Protein AF-A0A2V8L3J1-F1 (afdb_monomer)

Mean predicted aligned error: 5.0 Å

Radius of gyration: 14.91 Å; Cα contacts (8 Å, |Δi|>4): 50; chains: 1; bounding box: 39×40×28 Å

Sequence (75 aa):
KLNPLLEWTGEEVWSYINTHGVPYNALHDRGYPSIGCAPCTRAVAAGEDGRSGRWWWEQESQKECGLHLHKKVEV

pLDDT: mean 90.74, std 10.21, range [57.41, 98.69]

Foldseek 3Di:
DDDPCPVPDPVNVVVVCVVVVPDDDPCVVVQQLDDDDPVQADHDDPPDDNCCRGNVVDDPVPRDDPVDDDPPPDD

Nearest PDB structures (foldseek):
  2goy-assembly2_E  TM=9.796E-01  e=1.585E-05  Pseudomonas aeruginosa
  2oq2-assembly1_A  TM=9.625E-01  e=1.346E-04  Saccharomyces cerevisiae
  2oq2-assembly1_B  TM=9.867E-01  e=2.217E-04  Saccharomyces cerevisiae
  2oq2-assembly2_C  TM=9.600E-01  e=3.922E-04  Saccharomyces cerevisiae
  2oq2-assembly2_D  TM=9.784E-01  e=4.858E-04  Saccharomyces cerevisiae

Solvent-accessible surface area (backbone atoms only — not comparable to full-atom values): 5011 Å² total; per-residue (Å²): 138,85,65,95,62,70,89,57,52,73,64,56,53,50,51,50,33,64,75,68,67,53,89,75,66,76,52,48,85,64,36,27,77,38,85,68,57,76,94,46,36,42,62,49,61,92,90,54,63,59,56,57,20,40,52,68,90,56,62,82,9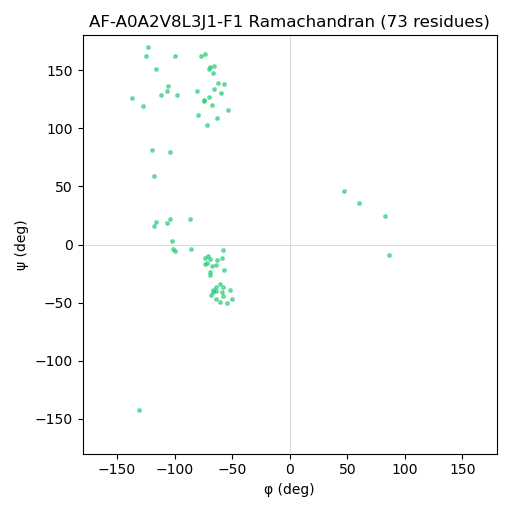5,66,72,67,58,86,91,66,69,76,78,79,78,84,127

Secondary structure (DSSP, 8-state):
---TTTT--HHHHHHHHHHHT----TTGGGT-SS---GGGB----TTS-TTTTBSTTS-GGG-S-TTS-------

Structure (mmCIF, N/CA/C/O backbone):
data_AF-A0A2V8L3J1-F1
#
_entry.id   AF-A0A2V8L3J1-F1
#
loop_
_atom_site.group_PDB
_atom_site.id
_atom_site.type_symbol
_atom_site.label_atom_id
_atom_site.label_alt_id
_atom_site.label_comp_id
_atom_site.label_asym_id
_atom_site.label_entity_id
_atom_site.label_seq_id
_atom_site.pdbx_PDB_ins_code
_atom_site.Cartn_x
_atom_site.Cartn_y
_atom_site.Cartn_z
_atom_site.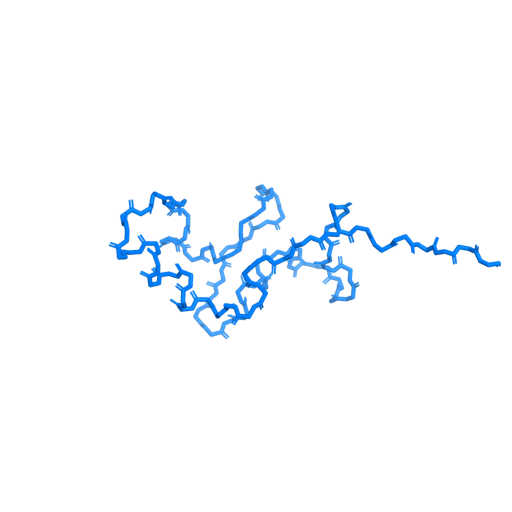occupancy
_atom_site.B_iso_or_equiv
_atom_site.auth_seq_id
_atom_site.auth_comp_id
_atom_site.auth_asym_id
_atom_site.auth_atom_id
_atom_site.pdbx_PDB_model_num
ATOM 1 N N . LYS A 1 1 ? 4.340 19.570 1.174 1.00 86.19 1 LYS A N 1
ATOM 2 C CA . LYS A 1 1 ? 3.460 18.378 1.263 1.00 86.19 1 LYS A CA 1
ATOM 3 C C . LYS A 1 1 ? 3.112 18.179 2.726 1.00 86.19 1 LYS A C 1
ATOM 5 O O . LYS A 1 1 ? 3.999 18.370 3.546 1.00 86.19 1 LYS A O 1
ATOM 10 N N . LEU A 1 2 ? 1.860 17.852 3.034 1.00 94.38 2 LEU A N 1
ATOM 11 C CA . LEU A 1 2 ? 1.455 17.398 4.363 1.00 94.38 2 LEU A CA 1
ATOM 12 C C . LEU A 1 2 ? 1.200 15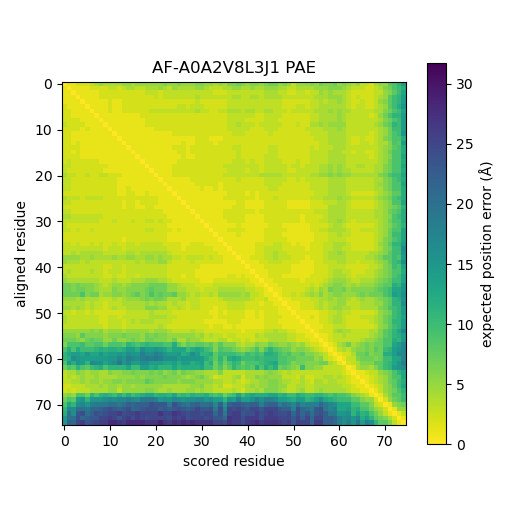.893 4.282 1.00 94.38 2 LEU A C 1
ATOM 14 O O . LEU A 1 2 ? 0.575 15.445 3.322 1.00 94.38 2 LEU A O 1
ATOM 18 N N . ASN A 1 3 ? 1.685 15.146 5.271 1.00 95.75 3 ASN A N 1
ATOM 19 C CA . ASN A 1 3 ? 1.528 13.697 5.369 1.00 95.75 3 ASN A CA 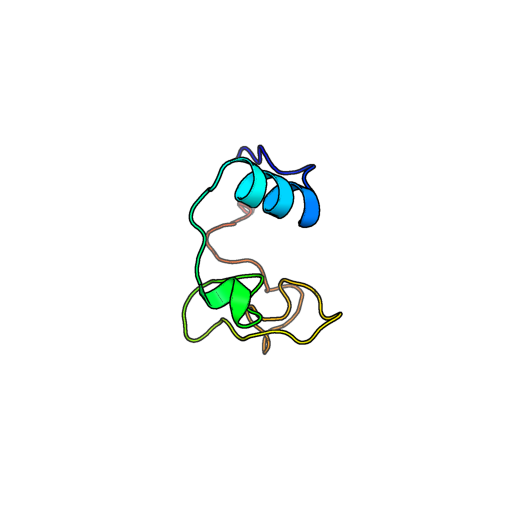1
ATOM 20 C C . ASN A 1 3 ? 0.775 13.389 6.682 1.00 95.75 3 ASN A C 1
ATOM 22 O O . ASN A 1 3 ? 1.415 13.111 7.690 1.00 95.75 3 ASN A O 1
ATOM 26 N N . PRO A 1 4 ? -0.565 13.506 6.724 1.00 97.38 4 PRO A N 1
ATOM 27 C CA . PRO A 1 4 ? -1.333 13.401 7.974 1.00 97.38 4 PRO A CA 1
ATOM 28 C C . PRO A 1 4 ? -1.328 11.995 8.595 1.00 97.38 4 PRO A C 1
ATOM 30 O O . PRO A 1 4 ? -1.602 11.858 9.779 1.00 97.38 4 PRO A O 1
ATOM 33 N N . LEU A 1 5 ? -0.996 10.970 7.807 1.00 97.62 5 LEU A N 1
ATOM 34 C CA . LEU A 1 5 ? -0.861 9.578 8.245 1.00 97.62 5 LEU A CA 1
ATOM 35 C C . LEU A 1 5 ? 0.615 9.161 8.380 1.00 97.62 5 LEU A C 1
ATOM 37 O O . LEU A 1 5 ? 0.923 7.983 8.263 1.00 97.62 5 LEU A O 1
ATOM 41 N N . LEU A 1 6 ? 1.543 10.114 8.547 1.00 96.94 6 LEU A N 1
ATOM 42 C CA . LEU A 1 6 ? 2.985 9.824 8.591 1.00 96.94 6 LEU A CA 1
ATOM 43 C C . LEU A 1 6 ? 3.359 8.856 9.719 1.00 96.94 6 LEU A C 1
ATOM 45 O O . LEU A 1 6 ? 4.177 7.972 9.507 1.00 96.94 6 LEU A O 1
ATOM 49 N N . GLU A 1 7 ? 2.748 9.040 10.887 1.00 98.12 7 GLU A N 1
ATOM 50 C CA . GLU A 1 7 ? 3.019 8.235 12.082 1.00 98.12 7 GLU A CA 1
ATOM 51 C C . GLU A 1 7 ? 2.184 6.948 12.134 1.00 98.12 7 GLU A C 1
ATOM 53 O O . GLU A 1 7 ? 2.338 6.162 13.061 1.00 98.12 7 GLU A O 1
ATOM 58 N N . TRP A 1 8 ? 1.277 6.734 11.173 1.00 98.19 8 TRP A N 1
ATOM 59 C CA . TRP A 1 8 ? 0.426 5.549 11.168 1.00 98.19 8 TRP A CA 1
ATOM 60 C C . TRP A 1 8 ? 1.175 4.349 10.600 1.00 98.19 8 TRP A C 1
ATOM 62 O O . TRP A 1 8 ? 1.747 4.385 9.508 1.00 98.19 8 TRP A O 1
ATOM 72 N N . THR A 1 9 ? 1.081 3.241 11.314 1.00 96.94 9 THR A N 1
ATOM 73 C CA . THR A 1 9 ? 1.447 1.912 10.843 1.00 96.94 9 THR A CA 1
ATOM 74 C C . THR A 1 9 ? 0.412 1.376 9.848 1.00 96.94 9 THR A C 1
ATOM 76 O O . THR A 1 9 ? -0.729 1.840 9.765 1.00 96.94 9 THR A O 1
ATOM 79 N N . GLY A 1 10 ? 0.787 0.338 9.092 1.00 93.94 10 GLY A N 1
ATOM 80 C CA . GLY A 1 10 ? -0.155 -0.350 8.202 1.00 93.94 10 GLY A CA 1
ATOM 81 C C . GLY A 1 10 ? -1.342 -0.968 8.952 1.00 93.94 10 GLY A C 1
ATOM 82 O O . GLY A 1 10 ? -2.461 -0.965 8.440 1.00 93.94 10 GLY A O 1
ATOM 83 N N . GLU A 1 11 ? -1.121 -1.451 10.176 1.00 96.62 11 GLU A N 1
ATOM 84 C CA . GLU A 1 11 ? -2.170 -2.024 11.026 1.00 96.62 11 GLU A CA 1
ATOM 85 C C . GLU A 1 11 ? -3.187 -0.969 11.468 1.00 96.62 11 GLU A C 1
ATOM 87 O O . GLU A 1 11 ? -4.389 -1.227 11.428 1.00 96.62 11 GLU A O 1
ATOM 92 N N . GLU A 1 12 ? -2.738 0.240 11.816 1.00 98.50 12 GLU A N 1
ATOM 93 C CA . GLU A 1 12 ? -3.630 1.350 12.173 1.00 98.50 12 GLU A CA 1
ATOM 94 C C . GLU A 1 12 ? -4.504 1.778 10.991 1.00 98.50 12 GLU A C 1
ATOM 96 O O . GLU A 1 12 ? -5.708 1.993 11.159 1.00 98.50 12 GLU A O 1
ATOM 101 N N . VAL A 1 13 ? -3.941 1.814 9.776 1.00 98.00 13 VAL A N 1
ATOM 102 C CA . VAL A 1 13 ? -4.712 2.093 8.553 1.00 98.00 13 VAL A CA 1
ATOM 103 C C . VAL A 1 13 ? -5.808 1.044 8.349 1.00 98.00 13 VAL A C 1
ATOM 105 O O . VAL A 1 13 ? -6.972 1.401 8.155 1.00 98.00 13 VAL A O 1
ATOM 108 N N . TRP A 1 14 ? -5.471 -0.245 8.435 1.00 97.94 14 TRP A N 1
ATOM 109 C CA . TRP A 1 14 ? -6.449 -1.326 8.274 1.00 97.94 14 TRP A CA 1
ATOM 110 C C . TRP A 1 14 ? -7.490 -1.362 9.393 1.00 97.94 14 TRP A C 1
ATOM 112 O O . TRP A 1 14 ? -8.675 -1.562 9.124 1.00 97.94 14 TRP A O 1
ATOM 122 N N . SER A 1 15 ? -7.079 -1.115 10.636 1.00 98.56 15 SER A N 1
ATOM 123 C CA . SER A 1 15 ? -7.982 -1.003 11.782 1.00 98.56 15 SER A CA 1
ATOM 124 C C . SER A 1 15 ? -9.020 0.097 11.560 1.00 98.56 15 SER A C 1
ATOM 126 O O . SER A 1 15 ? -10.219 -0.123 11.756 1.00 98.56 15 SER A O 1
ATOM 128 N N . TYR A 1 16 ? -8.588 1.259 11.061 1.00 98.69 16 TYR A N 1
ATOM 129 C CA . TYR A 1 16 ? -9.488 2.361 10.745 1.00 98.69 16 TYR A CA 1
ATOM 130 C C . TYR A 1 16 ? -10.473 2.004 9.627 1.00 98.69 16 TYR A C 1
ATOM 132 O O . TYR A 1 16 ? -11.674 2.232 9.794 1.00 98.69 16 TYR A O 1
ATOM 140 N N . ILE A 1 17 ? -9.981 1.415 8.526 1.00 98.56 17 ILE A N 1
ATOM 141 C CA . ILE A 1 17 ? -10.804 0.959 7.393 1.00 98.56 17 ILE A CA 1
ATOM 142 C C . ILE A 1 17 ? -11.907 0.017 7.882 1.00 98.56 17 ILE A C 1
ATOM 144 O O . ILE A 1 17 ? -13.081 0.244 7.590 1.00 98.56 17 ILE A O 1
ATOM 148 N N . ASN A 1 18 ? -11.540 -0.992 8.674 1.00 98.12 18 ASN A N 1
ATOM 149 C CA . ASN A 1 18 ? -12.467 -2.009 9.167 1.00 98.12 18 ASN A CA 1
ATOM 150 C C . ASN A 1 18 ? -13.478 -1.437 10.169 1.00 98.12 18 ASN A C 1
ATOM 152 O O . ASN A 1 18 ? -14.669 -1.719 10.067 1.00 98.12 18 ASN A O 1
ATOM 156 N N . THR A 1 19 ? -13.020 -0.602 11.106 1.00 98.69 19 THR A N 1
ATOM 157 C CA . THR A 1 19 ? -13.873 -0.006 12.150 1.00 98.69 19 THR A CA 1
ATOM 158 C C . THR A 1 19 ? -14.936 0.921 11.563 1.00 98.69 19 THR A C 1
ATOM 160 O O . THR A 1 19 ? -16.062 0.960 12.052 1.00 98.69 19 THR A O 1
ATOM 163 N N . HIS A 1 20 ? -14.594 1.658 10.505 1.00 98.62 20 HIS A N 1
ATOM 164 C CA . HIS A 1 20 ? -15.479 2.661 9.907 1.00 98.62 20 HIS A CA 1
ATOM 165 C C . HIS A 1 20 ? -16.160 2.181 8.620 1.00 98.62 20 HIS A C 1
ATOM 167 O O . HIS A 1 20 ? -16.880 2.955 7.991 1.00 98.62 20 HIS A O 1
ATOM 173 N N . GLY A 1 21 ? -15.943 0.926 8.210 1.00 98.12 21 GLY A N 1
ATOM 174 C CA . GLY A 1 21 ? -16.522 0.372 6.986 1.00 98.12 21 GLY A CA 1
ATOM 175 C C . GLY A 1 21 ? -16.094 1.126 5.724 1.00 98.12 21 GLY A C 1
ATOM 176 O O . GLY A 1 21 ? -16.898 1.306 4.809 1.00 98.12 21 GLY A O 1
ATOM 177 N N . VAL A 1 22 ? -14.848 1.608 5.679 1.00 98.50 22 VAL A N 1
ATOM 178 C CA . VAL A 1 22 ? -14.330 2.333 4.513 1.00 98.50 22 VAL A CA 1
ATOM 179 C C . VAL A 1 22 ? -14.164 1.341 3.358 1.00 98.50 22 VAL A C 1
ATOM 181 O O . VAL A 1 22 ? -13.500 0.317 3.526 1.00 98.50 22 VAL A O 1
ATOM 184 N N . PRO A 1 23 ? -14.726 1.606 2.167 1.00 98.50 23 PRO A N 1
ATOM 185 C CA . PRO A 1 23 ? -14.483 0.747 1.019 1.00 98.50 23 PRO A CA 1
ATOM 186 C C . PRO A 1 23 ? -13.005 0.819 0.613 1.00 98.50 23 PRO A C 1
ATOM 188 O O . PRO A 1 23 ? -12.437 1.904 0.484 1.00 98.50 23 PRO A O 1
ATOM 191 N N . TYR A 1 24 ? -12.392 -0.337 0.369 1.00 98.50 24 TYR A N 1
ATOM 192 C CA . TYR A 1 24 ? -11.015 -0.455 -0.108 1.00 98.50 24 TYR A CA 1
ATOM 193 C C . TYR A 1 24 ? -10.953 -1.255 -1.414 1.00 98.50 24 TYR A C 1
ATOM 195 O O . TYR A 1 24 ? -11.939 -1.831 -1.877 1.00 98.50 24 TYR A O 1
ATOM 203 N N . ASN A 1 25 ? -9.786 -1.259 -2.057 1.00 98.38 25 ASN A N 1
ATOM 204 C CA . ASN A 1 25 ? -9.601 -1.960 -3.322 1.00 98.38 25 ASN A CA 1
ATOM 205 C C . ASN A 1 25 ? -9.515 -3.484 -3.107 1.00 98.38 25 ASN A C 1
ATOM 207 O O . ASN A 1 25 ? -8.609 -3.950 -2.424 1.00 98.38 25 ASN A O 1
ATOM 211 N N . ALA A 1 26 ? -10.37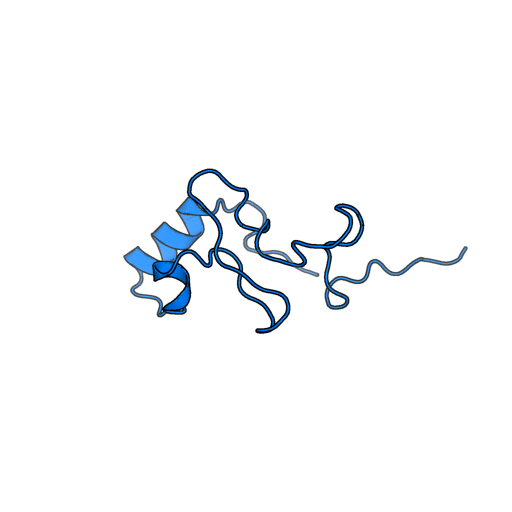8 -4.260 -3.771 1.00 98.25 26 ALA A N 1
ATOM 212 C CA . ALA A 1 26 ? -10.425 -5.728 -3.680 1.00 98.25 26 ALA A CA 1
ATOM 213 C C . ALA A 1 26 ? -9.118 -6.453 -4.074 1.00 98.25 26 ALA A C 1
ATOM 215 O O . ALA A 1 26 ? -8.978 -7.656 -3.864 1.00 98.25 26 ALA A O 1
ATOM 216 N N . LEU A 1 27 ? -8.151 -5.760 -4.685 1.00 98.19 27 LEU A N 1
ATOM 217 C CA . LEU A 1 27 ? -6.813 -6.307 -4.921 1.00 98.19 27 LEU A CA 1
ATOM 218 C C . LEU A 1 27 ? -6.010 -6.493 -3.627 1.00 98.19 27 LEU A C 1
ATOM 220 O O . LEU A 1 27 ? -5.133 -7.356 -3.597 1.00 98.19 27 LEU A O 1
ATOM 224 N N . HIS A 1 28 ? -6.316 -5.756 -2.557 1.00 97.31 28 HIS A N 1
ATOM 225 C CA . HIS A 1 28 ? -5.680 -5.978 -1.258 1.00 97.31 28 HIS A CA 1
ATOM 226 C C . HIS A 1 28 ? -5.904 -7.416 -0.758 1.00 97.31 28 HIS A C 1
ATOM 228 O O . HIS A 1 28 ? -4.954 -8.045 -0.297 1.00 97.31 28 HIS A O 1
ATOM 234 N N . ASP A 1 29 ? -7.084 -7.991 -1.012 1.00 97.00 29 ASP A N 1
ATOM 235 C CA . ASP A 1 29 ? -7.416 -9.389 -0.677 1.00 97.00 29 ASP A CA 1
ATOM 236 C C . ASP A 1 29 ? -6.664 -10.419 -1.531 1.00 97.00 29 ASP A C 1
ATOM 238 O O . ASP A 1 29 ? -6.658 -11.613 -1.239 1.00 97.00 29 ASP A O 1
ATOM 242 N N . ARG A 1 30 ? -6.028 -9.970 -2.617 1.00 97.00 30 ARG A N 1
ATOM 243 C CA . ARG A 1 30 ? -5.274 -10.806 -3.562 1.00 97.00 30 ARG A CA 1
ATOM 244 C C . ARG A 1 30 ? -3.763 -10.629 -3.414 1.00 97.00 30 ARG A C 1
ATOM 246 O O . ARG A 1 30 ? -3.020 -10.944 -4.339 1.00 97.00 30 ARG A O 1
ATOM 253 N N . GLY A 1 31 ? -3.314 -10.092 -2.279 1.00 96.25 31 GLY A N 1
ATOM 254 C CA . GLY A 1 31 ? -1.894 -9.922 -1.971 1.00 96.25 31 GLY A CA 1
ATOM 255 C C . GLY A 1 31 ? -1.258 -8.671 -2.577 1.00 96.25 31 GLY A C 1
ATOM 256 O O . GLY A 1 31 ? -0.046 -8.656 -2.772 1.00 96.25 31 GLY A O 1
ATOM 257 N N . TYR A 1 32 ? -2.036 -7.622 -2.876 1.00 97.50 32 TYR A N 1
ATOM 258 C CA . TYR A 1 32 ? -1.520 -6.330 -3.355 1.00 97.50 32 TYR A CA 1
ATOM 259 C C . TYR A 1 32 ? -1.553 -5.255 -2.249 1.00 97.50 32 TYR A C 1
ATOM 261 O O . TYR A 1 32 ? -2.453 -4.417 -2.240 1.00 97.50 32 TYR A O 1
ATOM 269 N N . PRO A 1 33 ? -0.591 -5.222 -1.308 1.00 95.69 33 PRO A N 1
ATOM 270 C CA . PRO A 1 33 ? -0.556 -4.223 -0.235 1.00 95.69 33 PRO A CA 1
ATOM 271 C C . PRO A 1 33 ? -0.232 -2.801 -0.719 1.00 95.69 33 PRO A C 1
ATOM 273 O O . PRO A 1 33 ? -0.670 -1.836 -0.099 1.00 95.69 33 PRO A O 1
ATOM 276 N N . SER A 1 34 ? 0.474 -2.647 -1.845 1.00 96.06 34 SER A N 1
ATOM 277 C CA . SER A 1 34 ? 0.728 -1.351 -2.486 1.00 96.06 34 SER A CA 1
ATOM 278 C C . SER A 1 34 ? 0.325 -1.395 -3.955 1.00 96.06 34 SER A C 1
ATOM 280 O O . SER A 1 34 ? 0.877 -2.173 -4.729 1.00 96.06 34 SER A O 1
ATOM 282 N N . ILE A 1 35 ? -0.624 -0.544 -4.352 1.00 97.00 35 ILE A N 1
ATOM 283 C CA . ILE A 1 35 ? -1.229 -0.558 -5.690 1.00 97.00 35 ILE A CA 1
ATOM 284 C C . ILE A 1 35 ? -0.816 0.697 -6.467 1.00 97.00 35 ILE A C 1
ATOM 286 O O . ILE A 1 35 ? -0.950 1.817 -5.979 1.00 97.00 35 ILE A O 1
ATOM 290 N N . GLY A 1 36 ? -0.301 0.516 -7.685 1.00 95.06 36 GLY A N 1
ATOM 291 C CA . GLY A 1 36 ? -0.045 1.586 -8.651 1.00 95.06 36 GLY A CA 1
ATOM 292 C C . GLY A 1 36 ? -0.617 1.251 -10.026 1.00 95.06 36 GLY A C 1
ATOM 293 O O . GLY A 1 36 ? -1.680 0.646 -10.137 1.00 95.06 36 GLY A O 1
ATOM 294 N N . CYS A 1 37 ? 0.095 1.619 -11.095 1.00 94.94 37 CYS A N 1
ATOM 295 C CA . CYS A 1 37 ? -0.290 1.241 -12.456 1.00 94.94 37 CYS A CA 1
ATOM 296 C C . CYS A 1 37 ? -0.160 -0.276 -12.669 1.00 94.94 37 CYS A C 1
ATOM 298 O O . CYS A 1 37 ? 0.768 -0.900 -12.144 1.00 94.94 37 CYS A O 1
ATOM 300 N N . ALA A 1 38 ? -1.036 -0.840 -13.505 1.00 95.19 38 ALA A N 1
ATOM 301 C CA . ALA A 1 38 ? -1.082 -2.270 -13.816 1.00 95.19 38 ALA A CA 1
ATOM 302 C C . ALA A 1 38 ? 0.271 -2.902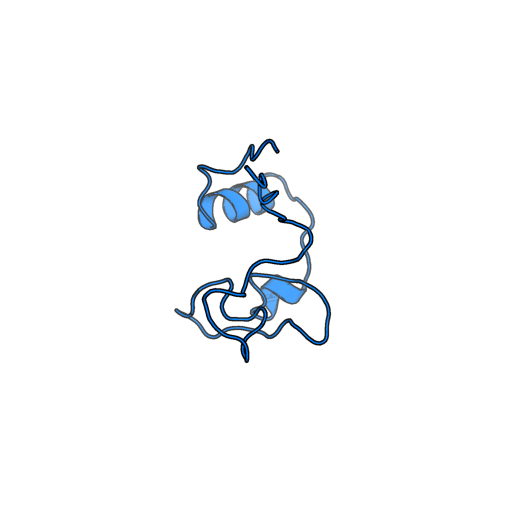 -14.221 1.00 95.19 38 ALA A C 1
ATOM 304 O O . ALA A 1 38 ? 0.607 -3.935 -13.650 1.00 95.19 38 ALA A O 1
ATOM 305 N N . PRO A 1 39 ? 1.095 -2.317 -15.121 1.00 93.75 39 PRO A N 1
ATOM 306 C CA . PRO A 1 39 ? 2.354 -2.957 -15.521 1.00 93.75 39 PRO A CA 1
ATOM 307 C C . PRO A 1 39 ? 3.446 -2.903 -14.441 1.00 93.75 39 PRO A C 1
ATOM 309 O O . PRO A 1 39 ? 4.417 -3.647 -14.521 1.00 93.75 39 PRO A O 1
ATOM 312 N N . CYS A 1 40 ? 3.307 -2.035 -13.432 1.00 92.69 40 CYS A N 1
ATOM 313 C CA . CYS A 1 40 ? 4.350 -1.753 -12.437 1.00 92.69 40 CYS A CA 1
ATOM 314 C C . CYS A 1 40 ? 3.958 -2.164 -11.012 1.00 92.69 40 CYS A C 1
ATOM 316 O O . CYS A 1 40 ? 4.526 -1.645 -10.045 1.00 92.69 40 CYS A O 1
ATOM 318 N N . THR A 1 41 ? 2.969 -3.050 -10.886 1.00 95.81 41 THR A N 1
ATOM 319 C CA . THR A 1 41 ? 2.440 -3.537 -9.611 1.00 95.81 41 THR A CA 1
ATOM 320 C C . THR A 1 41 ? 2.227 -5.047 -9.690 1.00 95.81 41 THR A C 1
ATOM 322 O O . THR A 1 41 ? 1.514 -5.521 -10.571 1.00 95.81 41 THR A O 1
ATOM 325 N N . ARG A 1 42 ? 2.796 -5.802 -8.750 1.00 96.00 42 ARG A N 1
ATOM 326 C CA . ARG A 1 42 ? 2.535 -7.239 -8.563 1.00 96.00 42 ARG A CA 1
ATOM 327 C C . ARG A 1 42 ? 2.086 -7.536 -7.133 1.00 96.00 42 ARG A C 1
ATOM 329 O O . ARG A 1 42 ? 2.330 -6.731 -6.236 1.00 96.00 42 ARG A O 1
ATOM 336 N N . ALA A 1 43 ? 1.477 -8.703 -6.937 1.00 96.94 43 ALA A N 1
ATOM 337 C CA . ALA A 1 43 ? 1.256 -9.243 -5.603 1.00 96.94 43 ALA A CA 1
ATOM 338 C C . ALA A 1 43 ? 2.596 -9.582 -4.922 1.00 96.94 43 ALA A C 1
ATOM 340 O O . ALA A 1 43 ? 3.593 -9.874 -5.598 1.00 96.94 43 ALA A O 1
ATOM 341 N N . VAL A 1 44 ? 2.600 -9.555 -3.592 1.00 95.56 44 VAL A N 1
ATOM 342 C CA . VAL A 1 44 ? 3.757 -9.892 -2.750 1.00 95.56 44 VAL A CA 1
ATOM 343 C C . VAL A 1 44 ? 3.452 -11.127 -1.903 1.00 95.56 44 VAL A C 1
ATOM 345 O O . VAL A 1 44 ? 2.292 -11.389 -1.577 1.00 95.56 44 VAL A O 1
ATOM 348 N N . ALA A 1 45 ? 4.478 -11.902 -1.559 1.00 93.44 45 ALA A N 1
ATOM 349 C CA . ALA A 1 45 ? 4.350 -13.025 -0.644 1.00 93.44 45 ALA A CA 1
ATOM 350 C C . ALA A 1 45 ? 4.255 -12.557 0.817 1.00 93.44 45 ALA A C 1
ATOM 352 O O . ALA A 1 45 ? 4.621 -11.435 1.173 1.00 93.44 45 ALA A O 1
ATOM 353 N N . ALA A 1 46 ? 3.781 -13.447 1.688 1.00 90.25 46 ALA A N 1
ATOM 354 C CA . ALA A 1 46 ? 3.758 -13.190 3.121 1.00 90.25 46 ALA A CA 1
ATOM 355 C C . ALA A 1 46 ? 5.183 -12.945 3.652 1.00 90.25 46 ALA A C 1
ATOM 357 O O . ALA A 1 46 ? 6.091 -13.733 3.393 1.00 90.25 46 ALA A O 1
ATOM 358 N N . GLY A 1 47 ? 5.364 -11.858 4.404 1.00 89.94 47 GLY A N 1
ATOM 359 C CA . GLY A 1 47 ? 6.656 -11.460 4.968 1.00 89.94 47 GLY A CA 1
ATOM 360 C C . GLY A 1 47 ? 7.545 -10.622 4.041 1.00 89.94 47 GLY A C 1
ATOM 361 O O . GLY A 1 47 ? 8.542 -10.086 4.516 1.00 89.94 47 GLY A O 1
ATOM 362 N N . GLU A 1 48 ? 7.197 -10.459 2.757 1.00 90.69 48 GLU A N 1
ATOM 363 C CA . GLU A 1 48 ? 7.834 -9.441 1.912 1.00 90.69 48 GLU A CA 1
ATOM 364 C C . GLU A 1 48 ? 7.415 -8.029 2.363 1.00 90.69 48 GLU A C 1
ATOM 366 O O . GLU A 1 48 ? 6.319 -7.818 2.888 1.00 90.69 48 GLU A O 1
ATOM 371 N N . ASP A 1 49 ? 8.277 -7.040 2.111 1.00 90.56 49 ASP A N 1
ATOM 372 C CA . ASP A 1 49 ? 7.925 -5.631 2.291 1.00 90.56 49 ASP A CA 1
ATOM 373 C C . ASP A 1 49 ? 6.683 -5.266 1.455 1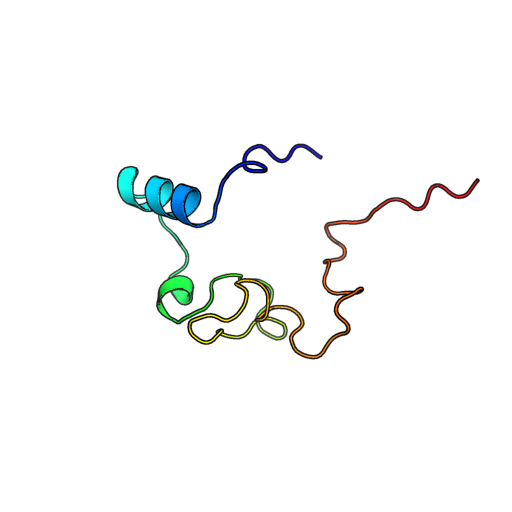.00 90.56 49 ASP A C 1
ATOM 375 O O . ASP A 1 49 ? 6.564 -5.645 0.286 1.00 90.56 49 ASP A O 1
ATOM 379 N N . GLY A 1 50 ? 5.765 -4.481 2.025 1.00 91.00 50 GLY A N 1
ATOM 380 C CA . GLY A 1 50 ? 4.487 -4.149 1.386 1.00 91.00 50 GLY A CA 1
ATOM 381 C C . GLY A 1 50 ? 4.611 -3.330 0.093 1.00 91.00 50 GLY A C 1
ATOM 382 O O . GLY A 1 50 ? 3.678 -3.289 -0.710 1.00 91.00 50 GLY A O 1
ATOM 383 N N . ARG A 1 51 ? 5.753 -2.682 -0.159 1.00 93.06 51 ARG A N 1
ATOM 384 C CA . ARG A 1 51 ? 6.034 -1.956 -1.405 1.00 93.06 51 ARG A CA 1
ATOM 385 C C . ARG A 1 51 ? 6.924 -2.726 -2.375 1.00 93.06 51 ARG A C 1
ATOM 387 O O . ARG A 1 51 ? 7.067 -2.268 -3.507 1.00 93.06 51 ARG A O 1
ATOM 394 N N . SER A 1 52 ? 7.429 -3.906 -2.016 1.00 93.62 52 SER A N 1
ATOM 395 C CA . SER A 1 52 ? 8.257 -4.758 -2.893 1.00 93.62 52 SER A CA 1
ATOM 396 C C . SER A 1 52 ? 7.580 -5.148 -4.218 1.00 93.62 52 SER A C 1
ATOM 398 O O . SER A 1 52 ? 8.253 -5.439 -5.209 1.00 93.62 52 SER A O 1
ATOM 400 N N . GLY A 1 53 ? 6.245 -5.100 -4.275 1.00 93.56 53 GLY A N 1
ATOM 401 C CA . GLY A 1 53 ? 5.468 -5.309 -5.497 1.00 93.56 53 GLY A CA 1
ATOM 402 C C . GLY A 1 53 ? 5.515 -4.141 -6.494 1.00 93.56 53 GLY A C 1
ATOM 403 O O . GLY A 1 53 ? 5.073 -4.298 -7.635 1.00 93.56 53 GLY A O 1
ATOM 404 N N . ARG A 1 54 ? 6.035 -2.972 -6.098 1.00 94.81 54 ARG A N 1
ATOM 405 C CA . ARG A 1 54 ? 6.146 -1.756 -6.920 1.00 94.81 54 ARG A CA 1
ATOM 406 C C . ARG A 1 54 ? 7.546 -1.637 -7.509 1.00 94.81 54 ARG A C 1
ATOM 408 O O . ARG A 1 54 ? 8.519 -1.707 -6.768 1.00 94.81 54 ARG A O 1
ATOM 415 N N . TRP A 1 55 ? 7.637 -1.430 -8.828 1.00 90.56 55 TRP A N 1
ATOM 416 C CA . TRP A 1 55 ? 8.923 -1.370 -9.553 1.00 90.56 55 TRP A CA 1
ATOM 417 C C . TRP A 1 55 ? 9.861 -2.524 -9.165 1.00 90.56 55 TRP A C 1
ATOM 419 O O . TRP A 1 55 ? 11.038 -2.334 -8.879 1.00 90.56 55 TRP A O 1
ATOM 429 N N . TRP A 1 56 ? 9.308 -3.738 -9.119 1.00 86.44 56 TRP A N 1
ATOM 430 C CA . TRP A 1 56 ? 9.967 -4.930 -8.578 1.00 86.44 56 TRP A CA 1
ATOM 431 C C . TRP A 1 56 ? 11.234 -5.356 -9.342 1.00 86.44 56 TRP A C 1
ATOM 433 O O . TRP A 1 56 ? 11.989 -6.184 -8.844 1.00 86.44 56 TRP A O 1
ATOM 443 N N . TRP A 1 57 ? 11.456 -4.802 -10.537 1.00 87.69 57 TRP A N 1
ATOM 444 C CA . TRP A 1 57 ? 12.634 -5.023 -11.382 1.00 87.69 57 TRP A CA 1
ATOM 445 C C . TRP A 1 57 ? 13.683 -3.901 -11.295 1.00 87.69 57 TRP A C 1
ATOM 447 O O . TRP A 1 57 ? 14.725 -4.004 -11.936 1.00 87.69 57 TRP A O 1
ATOM 457 N N . GLU A 1 58 ? 13.399 -2.813 -10.574 1.00 86.88 58 GLU A N 1
ATOM 458 C CA . GLU A 1 58 ? 14.210 -1.591 -10.573 1.00 86.88 58 GLU A CA 1
ATOM 459 C C . GLU A 1 58 ? 15.137 -1.502 -9.351 1.00 86.88 58 GLU A C 1
ATOM 461 O O . GLU A 1 58 ? 14.930 -2.162 -8.328 1.00 86.88 58 GLU A O 1
ATOM 466 N N . GLN A 1 59 ? 16.157 -0.645 -9.442 1.00 79.06 59 GLN A N 1
ATOM 467 C CA . GLN A 1 59 ? 17.071 -0.352 -8.337 1.00 79.06 59 GLN A CA 1
ATOM 468 C C . GLN A 1 59 ? 16.350 0.289 -7.141 1.00 79.06 59 GLN A C 1
ATOM 470 O O . GLN A 1 59 ? 15.538 1.197 -7.306 1.00 79.06 59 GLN A O 1
ATOM 475 N N . GLU A 1 60 ? 16.716 -0.122 -5.921 1.00 72.75 60 GLU A N 1
ATOM 476 C CA . GLU A 1 60 ? 16.107 0.343 -4.659 1.00 72.75 60 GLU A CA 1
ATOM 477 C C . GLU A 1 60 ? 16.067 1.874 -4.528 1.00 72.75 60 GL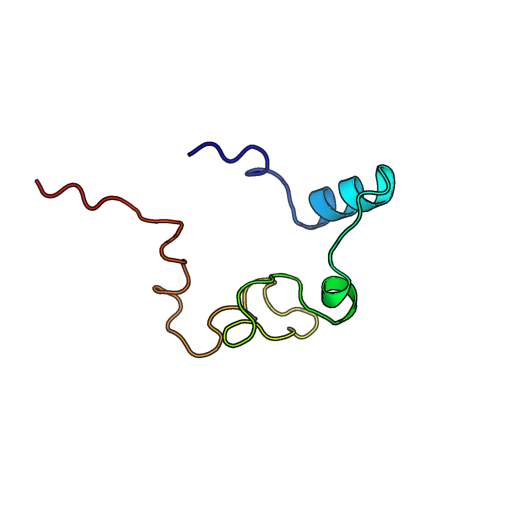U A C 1
ATOM 479 O O . GLU A 1 60 ? 15.069 2.445 -4.096 1.00 72.75 60 GLU A O 1
ATOM 484 N N . SER A 1 61 ? 17.126 2.555 -4.977 1.00 74.62 61 SER A N 1
ATOM 485 C CA . SER A 1 61 ? 17.260 4.016 -4.915 1.00 74.62 61 SER A CA 1
ATOM 486 C C . SER A 1 61 ? 16.335 4.782 -5.870 1.00 74.62 61 SER A C 1
ATOM 488 O O . SER A 1 61 ? 16.242 6.003 -5.764 1.00 74.62 61 SER A O 1
ATOM 490 N N . GLN A 1 62 ? 15.654 4.093 -6.792 1.00 72.75 62 GLN A N 1
ATOM 491 C CA . GLN A 1 62 ? 14.796 4.681 -7.829 1.00 72.75 62 GLN A CA 1
ATOM 492 C C . GLN A 1 62 ? 13.327 4.250 -7.699 1.00 72.75 62 GLN A C 1
ATOM 494 O O . GLN A 1 62 ? 12.531 4.427 -8.619 1.00 72.75 62 GLN A O 1
ATOM 499 N N . LYS A 1 63 ? 12.933 3.710 -6.540 1.00 80.75 63 LYS A N 1
ATOM 500 C CA . LYS A 1 63 ? 11.566 3.233 -6.280 1.00 80.75 63 LYS A CA 1
ATOM 501 C C . LYS A 1 63 ? 10.611 4.319 -5.777 1.00 80.75 63 LYS A C 1
ATOM 503 O O . LYS A 1 63 ? 9.607 3.997 -5.145 1.00 80.75 63 LYS A O 1
ATOM 508 N N . GLU A 1 64 ? 10.889 5.597 -6.031 1.00 86.62 64 GLU A N 1
ATOM 509 C CA . GLU A 1 64 ? 9.937 6.684 -5.775 1.00 86.62 64 GLU A CA 1
ATOM 510 C C . GLU A 1 64 ? 9.346 7.221 -7.079 1.00 86.62 64 GLU A C 1
ATOM 512 O O . GLU A 1 64 ? 10.046 7.491 -8.053 1.00 86.62 64 GLU A O 1
ATOM 517 N N . CYS A 1 65 ? 8.019 7.373 -7.111 1.00 86.94 65 CYS A N 1
ATOM 518 C CA . CYS A 1 65 ? 7.326 7.852 -8.307 1.00 86.94 65 CYS A CA 1
ATOM 519 C C . CYS A 1 65 ? 7.639 9.332 -8.548 1.00 86.94 65 CYS A C 1
ATOM 521 O O . CYS A 1 65 ? 7.724 10.113 -7.603 1.00 86.94 65 CYS A O 1
ATOM 523 N N . GLY A 1 66 ? 7.615 9.766 -9.812 1.00 86.75 66 GLY A N 1
ATOM 524 C CA . GLY A 1 66 ? 7.665 11.182 -10.200 1.00 86.75 66 GLY A CA 1
ATOM 525 C C . GLY A 1 66 ? 6.540 12.069 -9.633 1.00 86.75 66 GLY A C 1
ATOM 526 O O . GLY A 1 66 ? 6.588 13.280 -9.796 1.00 86.75 66 GLY A O 1
ATOM 527 N N . LEU A 1 67 ? 5.545 11.519 -8.926 1.00 88.00 67 LEU A N 1
ATOM 528 C CA . LEU A 1 67 ? 4.609 12.302 -8.100 1.00 88.00 67 LEU A CA 1
ATOM 529 C C . LEU A 1 67 ? 5.265 12.851 -6.814 1.00 88.00 67 LEU A C 1
ATOM 531 O O . LEU A 1 67 ? 4.725 13.742 -6.148 1.00 88.00 67 LEU A O 1
ATOM 535 N N . HIS A 1 68 ? 6.430 12.323 -6.438 1.00 88.06 68 HIS A N 1
ATOM 536 C CA . HIS A 1 68 ? 7.199 12.648 -5.239 1.00 88.06 68 HIS A CA 1
ATOM 537 C C . HIS A 1 68 ? 8.568 13.217 -5.619 1.00 88.06 68 HIS A C 1
ATOM 539 O O . HIS A 1 68 ? 9.610 12.693 -5.253 1.00 88.06 68 HIS A O 1
ATOM 545 N N . LEU A 1 69 ? 8.568 14.327 -6.361 1.00 80.62 69 LEU A N 1
ATOM 546 C CA . LEU A 1 69 ? 9.805 15.023 -6.705 1.00 80.62 69 LEU A CA 1
ATOM 547 C C . LEU A 1 69 ? 10.354 15.777 -5.495 1.00 80.62 69 LEU A C 1
ATOM 549 O O . LEU A 1 69 ? 9.698 16.663 -4.940 1.00 80.62 69 LEU A O 1
ATOM 553 N N . HIS A 1 70 ? 11.600 15.485 -5.150 1.00 72.50 70 HIS A N 1
ATOM 554 C CA . HIS A 1 70 ? 12.431 16.412 -4.403 1.00 72.50 70 HIS A CA 1
ATOM 555 C C . HIS A 1 70 ? 12.961 17.426 -5.415 1.00 72.50 70 HIS A C 1
ATOM 557 O O . HIS A 1 70 ? 13.724 17.061 -6.310 1.00 72.50 70 HIS A O 1
ATOM 563 N N . LYS A 1 71 ? 12.524 18.691 -5.333 1.00 66.12 71 LYS A N 1
ATOM 564 C CA . LYS A 1 71 ? 13.150 19.761 -6.123 1.00 66.12 71 LYS A CA 1
ATOM 565 C C . LYS A 1 71 ? 14.648 19.716 -5.823 1.00 66.12 71 LYS A C 1
ATOM 567 O O . LYS A 1 71 ? 15.036 19.967 -4.684 1.00 66.12 71 LYS A O 1
ATOM 572 N N . LYS A 1 72 ? 15.478 19.413 -6.823 1.00 61.09 72 LYS A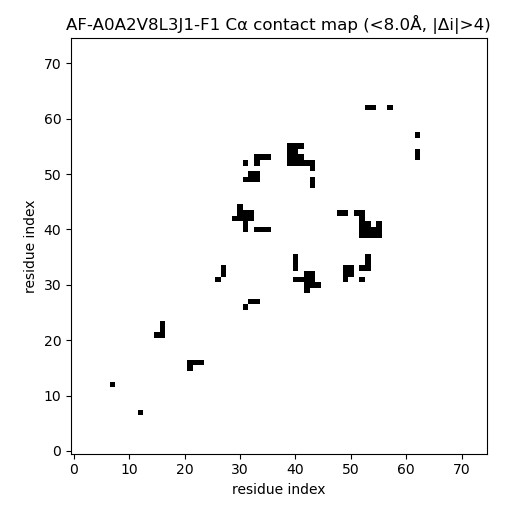 N 1
ATOM 573 C CA . LYS A 1 72 ? 16.883 19.802 -6.753 1.00 61.09 72 LYS A CA 1
ATOM 574 C C . LYS A 1 72 ? 16.873 21.324 -6.732 1.00 61.09 72 LYS A C 1
ATOM 576 O O . LYS A 1 72 ? 16.460 21.950 -7.703 1.00 61.09 72 LYS A O 1
ATOM 581 N N . VAL A 1 73 ? 17.196 21.906 -5.584 1.00 60.38 73 VAL A N 1
ATOM 582 C CA . VAL A 1 73 ? 17.577 23.312 -5.545 1.00 60.38 73 VAL A CA 1
ATOM 583 C C . VAL A 1 73 ? 18.958 23.333 -6.180 1.00 60.38 73 VAL A C 1
ATOM 585 O O . VAL A 1 73 ? 19.914 22.853 -5.578 1.00 60.38 73 VAL A O 1
ATOM 588 N N . GLU A 1 74 ? 19.031 23.755 -7.436 1.00 62.91 74 GLU A N 1
ATOM 589 C CA . GLU A 1 74 ? 20.309 24.131 -8.027 1.00 62.91 74 GLU A CA 1
ATOM 590 C C . GLU A 1 74 ? 20.770 25.395 -7.296 1.00 62.91 74 GLU A C 1
ATOM 592 O O . GLU A 1 74 ? 20.028 26.380 -7.228 1.00 62.91 74 GLU A O 1
ATOM 597 N N . VAL A 1 75 ? 21.936 25.297 -6.657 1.00 57.41 75 VAL A N 1
ATOM 598 C CA . VAL A 1 75 ? 22.669 26.419 -6.060 1.00 57.41 75 VAL A CA 1
ATOM 599 C C . VAL A 1 75 ? 23.731 26.847 -7.054 1.00 57.41 75 VAL A C 1
ATOM 601 O O . VAL A 1 75 ? 24.402 25.934 -7.588 1.00 57.41 75 VAL A O 1
#